Protein 6VHI (pdb70)

B-factor: mean 57.77, std 20.54, range [26.24, 1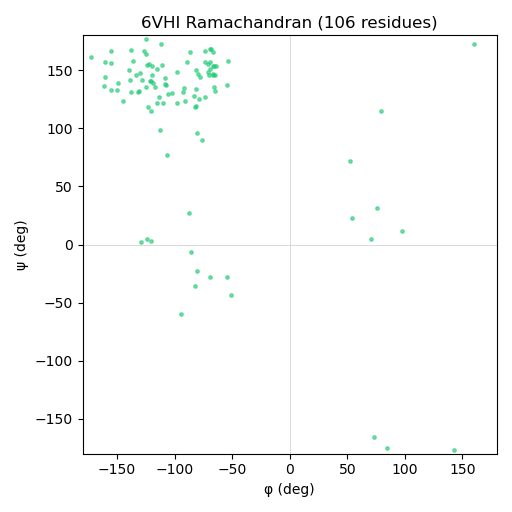51.71]

Sequence (108 aa):
SVPSMSFVEDVTIGEGESIPPDTQFVKTWRIQNSGAEAWPPGVCLKYVGGDQFVNMVMVRSLEPQEIADVSVQMCSPSRAGMYQGQWRMCTATGLYYGDVIWVILSVE

Secondary structure (DSSP, 8-state):
-----EEEEESSS-TT-EE-TT-EEEEEEEEE--SSSPPPTT-EEEEEEE-----EEE---PPTT-EEEEEEEEE--SS-EEEEEEEEEE-TTS-EEEEEEEEEEEE-

Radius of gyration: 14.26 Å; Cα contacts (8 Å, |Δi|>4): 276; chains: 1; bounding box: 44×23×17 Å

Nearest PDB structures (foldseek):
  6vhi-assembly1_A  TM=1.009E+00  e=8.034E-22  Homo sapiens
  7vqo-assembly1_A  TM=9.076E-01  e=1.112E-07  Thermochaetoides thermophila DSM 1495
  7e1y-assembly1_H  TM=6.754E-01  e=3.312E-03  Staphylothermus marinus F1
  4be6-assembly1_A  TM=4.820E-01  e=1.733E-02  Vibrio cholerae MJ-1236
  4d94-assembly1_A  TM=5.694E-01  e=2.781E-01  Anopheles gambiae

CATH classification: 2.60.40.10

GO terms:
  GO:0005634 nucleus (C, IDA)
  GO:0005737 cytoplasm (C, IDA)
  GO:0043392 negative regulation of DNA binding (P, IDA)
  GO:0005737 cytoplasm (C, EXP)
  GO:1900181 negative regulation of protein localization to nucleus (P, IMP)
  GO:0032480 negative regulation of type I interferon production (P, IMP)
  GO:0032720 negative regulation of tumor necrosis factor production (P, IMP)
  GO:0050687 negative regulation of defense response to virus (P, IMP)
  GO:0005515 protein binding (F, IPI)
  GO:0005829 cytosol (C, IDA)
  GO:0016607 nuclear speck (C, IDA)

Structure (mmCIF, N/CA/C/O backbone):
data_6VHI
#
_entry.id   6VHI
#
_cell.length_a   135.931
_cell.length_b   40.977
_cell.length_c   23.291
_cell.angle_alpha   90
_cell.angle_beta   91.43
_cell.angle_gamma   90
#
_symmetry.space_group_name_H-M   'C 1 2 1'
#
loop_
_entity.id
_entity.type
_entity.pdbx_description
1 polymer 'Protein ILRUN'
2 water water
#
loop_
_atom_site.group_PDB
_atom_site.id
_atom_site.type_symbol
_atom_site.label_atom_id
_atom_site.label_alt_id
_atom_site.label_comp_id
_atom_site.label_asym_id
_atom_site.label_entity_id
_atom_site.label_seq_id
_atom_site.pdbx_PDB_ins_code
_atom_site.Cartn_x
_atom_site.Cartn_y
_atom_site.Cartn_z
_atom_site.occupancy
_atom_site.B_iso_or_equiv
_atom_site.auth_seq_id
_atom_site.auth_comp_id
_atom_site.auth_asym_id
_atom_site.auth_atom_id
_atom_site.pdbx_PDB_model_num
ATOM 1 N N . SER A 1 8 ? 45.763 20.13 2.398 1 58.32 71 SER A N 1
ATOM 2 C CA . SER A 1 8 ? 45.266 19.077 1.494 1 58.42 71 SER A CA 1
ATOM 3 C C . SER A 1 8 ? 43.737 18.934 1.61 1 55.98 71 SER A C 1
ATOM 4 O O . SER A 1 8 ? 43.201 18.893 2.71 1 56.2 71 SER A O 1
ATOM 11 N N . VAL A 1 9 ? 43.046 18.833 0.475 1 53.63 72 VAL A N 1
ATOM 12 C CA . VAL A 1 9 ? 41.582 18.819 0.437 1 51.3 72 VAL A CA 1
ATOM 13 C C . VAL A 1 9 ? 40.987 17.447 0.817 1 48.17 72 VAL A C 1
ATOM 14 O O . VAL A 1 9 ? 41.301 16.459 0.166 1 48.54 72 VAL A O 1
ATOM 27 N N . PRO A 1 10 ? 40.083 17.371 1.82 1 45.27 73 PRO A N 1
ATOM 28 C CA . PRO A 1 10 ? 39.504 16.068 2.186 1 42.88 73 PRO A CA 1
ATOM 29 C C . PRO A 1 10 ? 38.481 15.502 1.207 1 40.48 73 PRO A C 1
ATOM 30 O O . PRO A 1 10 ? 37.998 16.204 0.338 1 40.11 73 PRO A O 1
ATOM 41 N N . SER A 1 11 ? 38.157 14.204 1.363 1 39.64 74 SER A N 1
ATOM 42 C CA . SER A 1 11 ? 37.185 13.482 0.542 1 39.6 74 SER A CA 1
ATOM 43 C C . SER A 1 11 ? 36.095 12.844 1.42 1 39.63 74 SER A C 1
ATOM 44 O O . SER A 1 11 ? 36.324 12.574 2.608 1 40.31 74 SER A O 1
ATOM 52 N N . MET A 1 12 ? 34.91 12.619 0.838 1 38.78 75 MET A N 1
ATOM 53 C CA . MET A 1 12 ? 33.787 11.976 1.502 1 38.64 75 MET A CA 1
ATOM 54 C C . MET A 1 12 ? 32.858 11.337 0.464 1 39.29 75 MET A C 1
ATOM 55 O O . MET A 1 12 ? 32.47 11.989 -0.505 1 39.74 75 MET A O 1
ATOM 69 N N . SER A 1 13 ? 32.463 10.092 0.694 1 39.39 76 SER A N 1
ATOM 70 C CA . SER A 1 13 ? 31.519 9.366 -0.163 1 40.24 76 SER A CA 1
ATOM 71 C C . SER A 1 13 ? 30.31 8.949 0.66 1 40.51 76 SER A C 1
ATOM 72 O O . SER A 1 13 ? 30.435 8.485 1.816 1 40.48 76 SER A O 1
ATOM 80 N N . PHE A 1 14 ? 29.15 9.054 0.02 1 39.5 77 PHE A N 1
ATOM 81 C CA . PHE A 1 14 ? 27.889 8.65 0.607 1 38.97 77 PHE A CA 1
ATOM 82 C C . PHE A 1 14 ? 27.818 7.102 0.628 1 38.7 77 PHE A C 1
ATOM 83 O O . PHE A 1 14 ? 28.007 6.471 -0.417 1 37.92 77 PHE A O 1
ATOM 100 N N . VAL A 1 15 ? 27.544 6.499 1.809 1 38.96 78 VAL A N 1
ATOM 101 C CA . VAL A 1 15 ? 27.42 5.049 1.903 1 39.98 78 VAL A CA 1
ATOM 102 C C . VAL A 1 15 ? 25.933 4.692 1.771 1 41.92 78 VAL A C 1
ATOM 103 O O . VAL A 1 15 ? 25.561 3.983 0.831 1 42.08 78 VAL A O 1
ATOM 116 N N . GLU A 1 16 ? 25.067 5.203 2.671 1 43.36 79 GLU A N 1
ATOM 117 C CA . GLU A 1 16 ? 23.641 4.877 2.609 1 45.19 79 GLU A CA 1
ATOM 118 C C . GLU A 1 16 ? 22.802 5.665 3.582 1 47.13 79 GLU A C 1
ATOM 119 O O . GLU A 1 16 ? 23.311 6.228 4.55 1 47.69 79 GLU A O 1
ATOM 131 N N . ASP A 1 17 ? 21.503 5.712 3.319 1 48.16 80 ASP A N 1
ATOM 132 C CA . ASP A 1 17 ? 20.545 6.35 4.202 1 49.67 80 ASP A CA 1
ATOM 133 C C . ASP A 1 17 ? 20.247 5.35 5.282 1 50.86 80 ASP A C 1
ATOM 134 O O . ASP A 1 17 ? 19.803 4.245 4.986 1 51.24 80 ASP A O 1
ATOM 143 N N . VAL A 1 18 ? 20.535 5.698 6.528 1 51.64 81 VAL A N 1
ATOM 144 C CA . VAL A 1 18 ? 20.276 4.807 7.663 1 52.03 81 VAL A CA 1
ATOM 145 C C . VAL A 1 18 ? 18.794 4.929 8.071 1 54.33 81 VAL A C 1
ATOM 146 O O . VAL A 1 18 ? 18.188 3.925 8.395 1 55.31 81 VAL A O 1
ATOM 159 N N . THR A 1 19 ? 18.198 6.116 7.976 1 56.14 82 THR A N 1
ATOM 160 C CA . THR A 1 19 ? 16.765 6.333 8.148 1 59.01 82 THR A CA 1
ATOM 161 C C . THR A 1 19 ? 16.256 7.321 7.067 1 60.73 82 THR A C 1
ATOM 162 O O . THR A 1 19 ? 17.052 7.94 6.337 1 60.46 82 THR A O 1
ATOM 173 N N . ILE A 1 20 ? 14.922 7.415 6.928 1 62.27 83 ILE A N 1
ATOM 174 C CA . ILE A 1 20 ? 14.249 8.269 5.952 1 64.6 83 ILE A CA 1
ATOM 175 C C . ILE A 1 20 ? 14.799 8.029 4.52 1 67.85 83 ILE A C 1
ATOM 176 O O . ILE A 1 20 ? 15.528 8.862 3.969 1 68.1 83 ILE A O 1
ATOM 192 N N . GLY A 1 21 ? 14.459 6.882 3.943 1 70.21 84 GLY A N 1
ATOM 193 C CA . GLY A 1 21 ? 14.893 6.542 2.592 1 73.23 84 GLY A CA 1
ATOM 194 C C . GLY A 1 21 ? 14.25 7.421 1.527 1 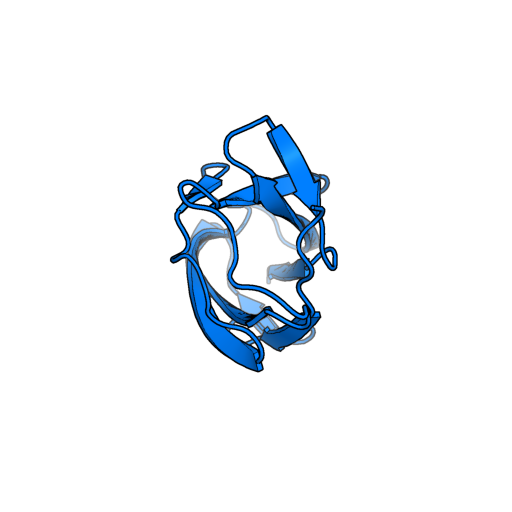76.6 84 GLY A C 1
ATOM 195 O O . GLY A 1 21 ? 13.299 8.159 1.814 1 77.15 84 GLY A O 1
ATOM 199 N N . GLU A 1 22 ? 14.763 7.349 0.268 1 78.35 85 GLU A N 1
ATOM 200 C CA . GLU A 1 22 ? 14.235 8.102 -0.889 1 80.08 85 GLU A CA 1
ATOM 201 C C . GLU A 1 22 ? 12.701 7.879 -0.999 1 81.77 85 GLU A C 1
ATOM 202 O O . GLU A 1 22 ? 11.948 8.854 -1.141 1 82.24 85 GLU A O 1
ATOM 214 N N . GLY A 1 23 ? 12.283 6.609 -0.824 1 82.08 86 GLY A N 1
ATOM 215 C CA . GLY A 1 23 ? 10.884 6.188 -0.814 1 82.88 86 GLY A CA 1
ATOM 216 C C . GLY A 1 23 ? 10.367 5.823 0.573 1 83.47 86 GLY A C 1
ATOM 217 O O . GLY A 1 23 ? 10.239 4.638 0.901 1 83.48 86 GLY A O 1
ATOM 221 N N . GLU A 1 24 ? 10.062 6.856 1.4 1 83.42 87 GLU A N 1
ATOM 222 C CA . GLU A 1 24 ? 9.533 6.701 2.763 1 83.44 87 GLU A CA 1
ATOM 223 C C . GLU A 1 24 ? 8.642 7.921 3.095 1 83.23 87 GLU A C 1
ATOM 224 O O . GLU A 1 24 ? 9.034 9.069 2.832 1 83.45 87 GLU A O 1
ATOM 236 N N . SER A 1 25 ? 7.445 7.67 3.655 1 82.47 88 SER A N 1
ATOM 237 C CA . SER A 1 25 ? 6.481 8.724 3.979 1 82.05 88 SER A CA 1
ATOM 238 C C . SER A 1 25 ? 6.392 9.025 5.488 1 81.03 88 SER A C 1
ATOM 239 O O . SER A 1 25 ? 6.182 8.106 6.278 1 81.31 88 SER A O 1
ATOM 247 N N . ILE A 1 26 ? 6.487 10.323 5.863 1 79.76 89 ILE A N 1
ATOM 248 C CA . ILE A 1 26 ? 6.404 10.817 7.25 1 79.13 89 ILE A CA 1
ATOM 249 C C . ILE A 1 26 ? 5.184 11.767 7.35 1 78.03 89 ILE A C 1
ATOM 250 O O . ILE A 1 26 ? 5.024 12.587 6.446 1 78.09 89 ILE A O 1
ATOM 266 N N . PRO A 1 27 ? 4.343 11.744 8.428 1 76.8 90 PRO A N 1
ATOM 267 C CA . PRO A 1 27 ? 3.203 12.688 8.478 1 76.04 90 PRO A CA 1
ATOM 268 C C . PRO A 1 27 ? 3.6 14.16 8.676 1 75.45 90 PRO A C 1
ATOM 269 O O . PRO A 1 27 ? 4.759 14.441 8.979 1 75.46 90 PRO A O 1
ATOM 280 N N . PRO A 1 28 ? 2.677 15.128 8.491 1 74.89 91 PRO A N 1
ATOM 281 C CA . PRO A 1 28 ? 3.064 16.547 8.641 1 74.57 91 PRO A CA 1
ATOM 282 C C . PRO A 1 28 ? 3.376 16.972 10.066 1 73.69 91 PRO A C 1
ATOM 283 O O . PRO A 1 28 ? 2.81 16.406 10.993 1 73.91 91 PRO A O 1
ATOM 294 N N . ASP A 1 29 ? 4.266 17.978 10.23 1 72.72 92 ASP A N 1
ATOM 295 C CA . ASP A 1 29 ? 4.69 18.529 11.528 1 72.39 92 ASP A CA 1
ATOM 296 C C . ASP A 1 29 ? 5.222 17.481 12.518 1 70.82 92 ASP A C 1
ATOM 297 O O . ASP A 1 29 ? 5.245 17.738 13.719 1 71.7 92 ASP A O 1
ATOM 306 N N . THR A 1 30 ? 5.687 16.332 12.013 1 68.6 93 THR A N 1
ATOM 307 C CA . THR A 1 30 ? 6.196 15.221 12.82 1 66.89 93 THR A CA 1
ATOM 308 C C . THR A 1 30 ? 7.705 15.351 13.023 1 64.44 93 THR A C 1
ATOM 309 O O . THR A 1 30 ? 8.436 15.576 12.056 1 64.91 93 THR A O 1
ATOM 320 N N . GLN A 1 31 ? 8.174 15.141 14.261 1 61.71 94 GLN A N 1
ATOM 321 C CA . GLN A 1 31 ? 9.598 15.182 14.585 1 59.56 94 GLN A CA 1
ATOM 322 C C . GLN A 1 31 ? 10.227 13.871 14.138 1 55.91 94 GLN A C 1
ATOM 323 O O . GLN A 1 31 ? 9.603 12.82 14.24 1 55.71 94 GLN A O 1
ATOM 337 N N . PHE A 1 32 ? 11.464 13.917 13.658 1 53.24 95 PHE A N 1
ATOM 338 C CA . PHE A 1 32 ? 12.157 12.72 13.162 1 50.83 95 PHE A CA 1
ATOM 339 C C . PHE A 1 32 ? 13.665 12.943 13.122 1 48.31 95 PHE A C 1
ATOM 340 O O . PHE A 1 32 ? 14.117 14.076 13.033 1 48.58 95 PHE A O 1
ATOM 357 N N . VAL A 1 33 ? 14.434 11.864 13.153 1 45.69 96 VAL A N 1
ATOM 358 C CA . VAL A 1 33 ? 15.892 11.938 13.076 1 43.51 96 VAL A CA 1
ATOM 359 C C . VAL A 1 33 ? 16.256 11.427 11.709 1 42.3 96 VAL A C 1
ATOM 360 O O . VAL A 1 33 ? 15.702 10.421 11.264 1 41.64 96 VAL A O 1
ATOM 373 N N . LYS A 1 34 ? 17.198 12.11 11.06 1 42.23 97 LYS A N 1
ATOM 374 C CA . LYS A 1 34 ? 17.729 11.772 9.743 1 42.31 97 LYS A CA 1
ATOM 375 C C . LYS A 1 34 ? 19.141 11.306 9.952 1 43.39 97 LYS A C 1
ATOM 376 O O . LYS A 1 34 ? 19.954 12.086 10.447 1 44.13 97 LYS A O 1
ATOM 395 N N . THR A 1 35 ? 19.468 10.087 9.535 1 43.18 98 THR A N 1
ATOM 396 C CA . THR A 1 35 ? 20.806 9.535 9.728 1 42.87 98 THR A CA 1
ATOM 397 C C . THR A 1 35 ? 21.348 9.108 8.394 1 41.51 98 THR A C 1
ATOM 398 O O . THR A 1 35 ? 20.628 8.478 7.619 1 42.27 98 THR A O 1
ATOM 409 N N . TRP A 1 36 ? 22.612 9.442 8.129 1 39.82 99 TRP A N 1
ATOM 410 C CA . TRP A 1 36 ? 23.33 9.038 6.93 1 39.36 99 TRP A CA 1
ATOM 411 C C . TRP A 1 36 ? 24.591 8.268 7.357 1 39 99 TRP A C 1
ATOM 412 O O . TRP A 1 36 ? 25.108 8.461 8.445 1 38.83 99 TRP A O 1
ATOM 433 N N . ARG A 1 37 ? 25.09 7.409 6.486 1 38.79 100 ARG A N 1
ATOM 434 C CA . ARG A 1 37 ? 26.315 6.666 6.723 1 39.19 100 ARG A CA 1
ATOM 435 C C . ARG A 1 37 ? 27.271 7.177 5.655 1 38.7 100 ARG A C 1
ATOM 436 O O . ARG A 1 37 ? 26.917 7.171 4.491 1 39.01 100 ARG A O 1
ATOM 457 N N . ILE A 1 38 ? 28.422 7.724 6.05 1 37.76 101 ILE A N 1
ATOM 458 C CA . ILE A 1 38 ? 29.401 8.333 5.129 1 36.62 101 ILE A CA 1
ATOM 459 C C . ILE A 1 38 ? 30.784 7.737 5.341 1 36.32 101 ILE A C 1
ATOM 460 O O . ILE A 1 38 ? 30.989 7.072 6.356 1 38.23 101 ILE A O 1
ATOM 476 N N . GLN A 1 39 ? 31.738 7.965 4.421 1 34.25 102 GLN A N 1
ATOM 477 C CA . GLN A 1 39 ? 33.105 7.498 4.619 1 33.55 102 GLN A CA 1
ATOM 478 C C . GLN A 1 39 ? 34.166 8.495 4.168 1 33.3 102 GLN A C 1
ATOM 479 O O . GLN A 1 39 ? 33.958 9.255 3.234 1 31.97 102 GLN A O 1
ATOM 493 N N . ASN A 1 40 ? 35.33 8.456 4.841 1 33.63 103 ASN A N 1
ATOM 494 C CA . ASN A 1 40 ? 36.452 9.252 4.438 1 33.85 103 ASN A CA 1
ATOM 495 C C . ASN A 1 40 ? 37.05 8.441 3.3 1 35.2 103 ASN A C 1
ATOM 496 O O . ASN A 1 40 ? 37.801 7.5 3.549 1 34.06 103 ASN A O 1
ATOM 507 N N . SER A 1 41 ? 36.689 8.794 2.057 1 36.1 104 SER A N 1
ATOM 508 C CA . SER A 1 41 ? 37.211 8.124 0.884 1 37.81 104 SER A CA 1
ATOM 509 C C . SER A 1 41 ? 38.546 8.764 0.398 1 39.18 104 SER A C 1
ATOM 510 O O . SER A 1 41 ? 38.85 8.707 -0.785 1 38.47 104 SER A O 1
ATOM 518 N N . GLY A 1 42 ? 39.307 9.37 1.313 1 40.53 105 GLY A N 1
ATOM 519 C CA . GLY A 1 42 ? 40.565 10.049 1.016 1 41.56 105 GLY A CA 1
ATOM 520 C C . GLY A 1 42 ? 41.767 9.327 1.59 1 42.7 105 GLY A C 1
ATOM 521 O O . GLY A 1 42 ? 41.636 8.349 2.334 1 43.37 105 GLY A O 1
ATOM 525 N N . ALA A 1 43 ? 42.951 9.807 1.231 1 42.86 106 ALA A N 1
ATOM 526 C CA . ALA A 1 43 ? 44.225 9.18 1.593 1 43.37 106 ALA A CA 1
ATOM 527 C C . ALA A 1 43 ? 44.711 9.505 3.027 1 42.89 106 ALA A C 1
ATOM 528 O O . ALA A 1 43 ? 45.504 8.74 3.598 1 43.11 106 ALA A O 1
ATOM 535 N N . GLU A 1 44 ? 44.235 10.625 3.588 1 41.78 107 GLU A N 1
ATOM 536 C CA . GLU A 1 44 ? 44.622 11.097 4.916 1 41.82 107 GLU A CA 1
ATOM 537 C C . GLU A 1 44 ? 43.388 11.311 5.803 1 41.07 107 GLU A C 1
ATOM 538 O O . GLU A 1 44 ? 42.245 11.389 5.322 1 40.75 107 GLU A O 1
ATOM 550 N N . ALA A 1 45 ? 43.623 11.416 7.116 1 40.2 108 ALA A N 1
ATOM 551 C CA . ALA A 1 45 ? 42.546 11.671 8.064 1 39.4 108 ALA A CA 1
ATOM 552 C C . ALA A 1 45 ? 41.93 13.041 7.788 1 39 108 ALA A C 1
ATOM 553 O O . ALA A 1 45 ? 42.599 13.939 7.242 1 39.35 108 ALA A O 1
ATOM 560 N N . TRP A 1 46 ? 40.65 13.208 8.156 1 37.66 109 TRP A N 1
ATOM 561 C CA . TRP A 1 46 ? 39.997 14.495 8.002 1 36.75 109 TRP A CA 1
ATOM 562 C C . TRP A 1 46 ? 40.635 15.444 9.043 1 38.84 109 TRP A C 1
ATOM 563 O O . TRP A 1 46 ? 41.121 14.998 10.101 1 39.75 109 TRP A O 1
ATOM 584 N N . PRO A 1 47 ? 40.772 16.727 8.696 1 38.53 110 PRO A N 1
ATOM 585 C CA . PRO A 1 47 ? 41.354 17.66 9.668 1 38.14 110 PRO A CA 1
ATOM 586 C C . PRO A 1 47 ? 40.416 17.836 10.872 1 38.04 110 PRO A C 1
ATOM 587 O O . PRO A 1 47 ? 39.244 17.421 10.825 1 37.23 110 PRO A O 1
ATOM 598 N N . PRO A 1 48 ? 40.903 18.423 11.989 1 38.27 111 PRO A N 1
ATOM 599 C CA . PRO A 1 48 ? 39.995 18.668 13.126 1 38.33 111 PRO A CA 1
ATOM 600 C C . PRO A 1 48 ? 39.002 19.79 12.804 1 38.29 111 PRO A C 1
ATOM 601 O O . PRO A 1 48 ? 39.261 20.646 11.944 1 38.39 111 PRO A O 1
ATOM 612 N N . GLY A 1 49 ? 37.869 19.77 13.482 1 37.79 112 GLY A N 1
ATOM 613 C CA . GLY A 1 49 ? 36.863 20.801 13.306 1 38.12 112 GLY A CA 1
ATOM 614 C C . GLY A 1 49 ? 36.03 20.71 12.036 1 38.04 112 GLY A C 1
ATOM 615 O O . GLY A 1 49 ? 35.569 21.745 11.545 1 38.55 112 GLY A O 1
ATOM 619 N N . VAL A 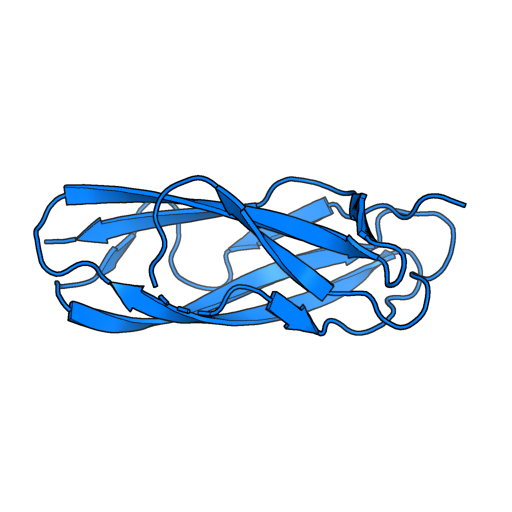1 50 ? 35.78 19.485 11.522 1 36.93 113 VAL A N 1
ATOM 620 C CA . VAL A 1 50 ? 34.921 19.288 10.338 1 36.43 113 VAL A CA 1
ATOM 621 C C . VAL A 1 50 ? 33.454 19.111 10.797 1 37.16 113 VAL A C 1
ATOM 622 O O . VAL A 1 50 ? 33.18 18.719 11.943 1 37.56 113 VAL A O 1
ATOM 635 N N . CYS A 1 51 ? 32.515 19.399 9.897 1 37.15 114 CYS A N 1
ATOM 636 C CA . CYS A 1 51 ? 3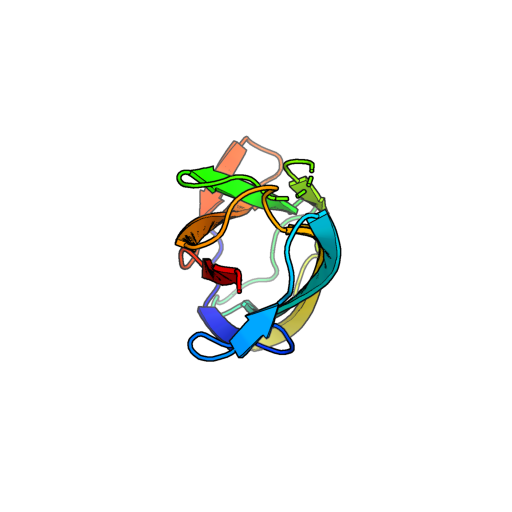1.092 19.302 10.214 1 37.8 114 CYS A CA 1
ATOM 637 C C . CYS A 1 51 ? 30.231 19.089 8.968 1 38.25 114 CYS A C 1
ATOM 638 O O . CYS A 1 51 ? 30.616 19.492 7.878 1 38.95 114 CYS A O 1
ATOM 646 N N . LEU A 1 52 ? 29.042 18.525 9.134 1 38.4 115 LEU A N 1
ATOM 647 C CA . LEU A 1 52 ? 28.097 18.381 8.031 1 39.54 115 LEU A CA 1
ATOM 648 C C . LEU A 1 52 ? 27.203 19.634 8.086 1 41.06 115 LEU A C 1
ATOM 649 O O . LEU A 1 52 ? 26.737 20.013 9.156 1 41.41 115 LEU A O 1
ATOM 665 N N . LYS A 1 53 ? 27.017 20.312 6.952 1 41.94 116 LYS A N 1
ATOM 666 C CA . LYS A 1 53 ? 26.269 21.573 6.884 1 42.51 116 LYS A CA 1
ATOM 667 C C . LYS A 1 53 ? 25.194 21.561 5.836 1 43.3 116 LYS A C 1
ATOM 668 O O . LYS A 1 53 ? 25.41 21.097 4.703 1 43.35 116 LYS A O 1
ATOM 687 N N . TYR A 1 54 ? 24.078 22.187 6.186 1 43.71 117 TYR A N 1
ATOM 688 C CA . TYR A 1 54 ? 22.944 22.39 5.293 1 45.14 117 TYR A CA 1
ATOM 689 C C . TYR A 1 54 ? 23.407 23.327 4.125 1 45.98 117 TYR A C 1
ATOM 690 O O . TYR A 1 54 ? 24 24.377 4.419 1 45.82 117 TYR A O 1
ATOM 708 N N . VAL A 1 55 ? 23.121 22.992 2.84 1 46.8 118 VAL A N 1
ATOM 709 C CA . VAL A 1 55 ? 23.59 23.856 1.73 1 48.95 118 VAL A CA 1
ATOM 710 C C . VAL A 1 55 ? 22.517 24.273 0.684 1 51.49 118 VAL A C 1
ATOM 711 O O . VAL A 1 55 ? 22.865 25.02 -0.244 1 52.54 118 VAL A O 1
ATOM 724 N N . GLY A 1 56 ? 21.254 23.878 0.848 1 51.96 119 GLY A N 1
ATOM 725 C CA . GLY A 1 56 ? 20.228 24.249 -0.121 1 53.09 119 GLY A CA 1
ATOM 726 C C . GLY A 1 56 ? 18.996 23.383 -0.077 1 54.63 119 GLY A C 1
ATOM 727 O O . GLY A 1 56 ? 18.964 22.357 0.612 1 55.46 119 GLY A O 1
ATOM 731 N N . GLY A 1 57 ? 17.989 23.788 -0.829 1 54.82 120 GLY A N 1
ATOM 732 C CA . GLY A 1 57 ? 16.708 23.101 -0.828 1 56.28 120 GLY A CA 1
ATOM 733 C C . GLY A 1 57 ? 15.929 23.364 0.454 1 57.95 120 GLY A C 1
ATOM 734 O O . GLY A 1 57 ? 16.27 24.264 1.224 1 58.57 120 GLY A O 1
ATOM 738 N N . ASP A 1 58 ? 14.879 22.567 0.701 1 58.67 121 ASP A N 1
ATOM 739 C CA . ASP A 1 58 ? 14.008 22.688 1.867 1 59.74 121 ASP A CA 1
ATOM 740 C C . ASP 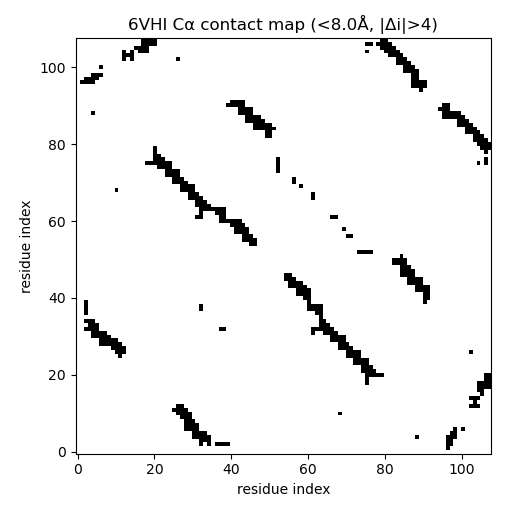A 1 58 ? 14.734 22.404 3.189 1 60.69 121 ASP A C 1
ATOM 741 O O . ASP A 1 58 ? 15.645 21.579 3.245 1 60.46 121 ASP A O 1
ATOM 750 N N . GLN A 1 59 ? 14.323 23.116 4.246 1 61.55 122 GLN A N 1
ATOM 751 C CA . GLN A 1 59 ? 14.868 22.976 5.592 1 63 122 GLN A CA 1
ATOM 752 C C . GLN A 1 59 ? 13.809 22.302 6.446 1 64.16 122 GLN A C 1
ATOM 753 O O . GLN A 1 59 ? 12.63 22.673 6.376 1 64.8 122 GLN A O 1
ATOM 767 N N . PHE A 1 60 ? 14.223 21.352 7.291 1 63.94 123 PHE A N 1
ATOM 768 C CA . PHE A 1 60 ? 13.297 20.616 8.142 1 63.88 123 PHE A CA 1
ATOM 769 C C . PHE A 1 60 ? 13.666 20.824 9.603 1 64.95 123 PHE A C 1
ATOM 770 O O . PHE A 1 60 ? 13.194 21.777 10.233 1 65.66 123 PHE A O 1
ATOM 787 N N . VAL A 1 63 ? 18.262 24.51 12.151 1 53.95 126 VAL A N 1
ATOM 788 C CA . VAL A 1 63 ? 19.454 23.705 12.459 1 54.43 126 VAL A CA 1
ATOM 789 C C . VAL A 1 63 ? 20.249 23.468 11.149 1 53.88 126 VAL A C 1
ATOM 790 O O . VAL A 1 63 ? 19.712 22.894 10.175 1 54.51 126 VAL A O 1
ATOM 802 N N . ASN A 1 64 ? 21.478 24.027 11.072 1 52.01 127 ASN A N 1
ATOM 803 C CA . ASN A 1 64 ? 22.223 24.011 9.815 1 50.75 127 ASN A CA 1
ATOM 804 C C . ASN A 1 64 ? 23.605 23.383 9.861 1 49.26 127 ASN A C 1
ATOM 805 O O . ASN A 1 64 ? 24.274 23.382 8.83 1 48.89 127 ASN A O 1
ATOM 816 N N . MET A 1 65 ? 24.019 22.794 10.997 1 48.04 128 MET A N 1
ATOM 817 C CA . MET A 1 65 ? 25.363 22.233 11.101 1 46.98 128 MET A CA 1
ATOM 818 C C . MET A 1 65 ? 25.468 21.227 12.258 1 45.77 128 MET A C 1
ATOM 819 O O . MET A 1 65 ? 25.009 21.523 13.36 1 46.72 128 MET A O 1
ATOM 833 N N . VAL A 1 66 ? 26.126 20.088 12.033 1 43.96 129 VAL A N 1
ATOM 834 C CA . VAL A 1 66 ? 26.396 19.099 13.072 1 43.27 129 VAL A CA 1
ATOM 835 C C . VAL A 1 66 ? 27.862 18.741 12.982 1 41.82 129 VAL A C 1
ATOM 836 O O . VAL A 1 66 ? 28.323 18.424 11.898 1 41.48 129 VAL A O 1
ATOM 849 N N . MET A 1 67 ? 28.586 18.735 14.096 1 41.45 130 MET A N 1
ATOM 850 C CA . MET A 1 67 ? 29.987 18.308 14.112 1 42.02 130 MET A CA 1
ATOM 851 C C . MET A 1 67 ? 30.069 16.809 13.805 1 41.23 130 MET A C 1
ATOM 852 O O . MET A 1 67 ? 29.17 16.037 14.147 1 41.04 130 MET A O 1
ATOM 866 N N . VAL A 1 68 ? 31.142 16.415 13.123 1 40.3 131 VAL A N 1
ATOM 867 C CA . VAL A 1 68 ? 31.443 15.043 12.743 1 39.48 131 VAL A CA 1
ATOM 868 C C . VAL A 1 68 ? 32.889 14.784 13.181 1 39.62 131 VAL A C 1
ATOM 869 O O . VAL A 1 68 ? 33.697 15.721 13.206 1 40.13 131 VAL A O 1
ATOM 882 N N . ARG A 1 69 ? 33.225 13.538 13.565 1 39.59 132 ARG A N 1
ATOM 883 C CA . ARG A 1 69 ? 34.596 13.264 14.028 1 39.91 132 ARG A CA 1
ATOM 884 C C . ARG A 1 69 ? 35.607 13.242 12.872 1 40.4 132 ARG A C 1
ATOM 885 O O . ARG A 1 69 ? 35.228 13.018 11.723 1 40.43 132 ARG A O 1
ATOM 906 N N . SER A 1 70 ? 36.889 13.473 13.186 1 40.17 133 SER A N 1
ATOM 907 C CA . SER A 1 70 ? 37.927 13.467 12.161 1 40.4 133 SER A CA 1
ATOM 908 C C . SER A 1 70 ? 38.285 12.01 11.75 1 39.87 133 SER A C 1
ATOM 909 O O . SER A 1 70 ? 39.155 11.334 12.343 1 39.88 133 SER A O 1
ATOM 917 N N . LEU A 1 71 ? 37.554 11.544 10.733 1 38.15 134 LEU A N 1
ATOM 918 C CA . LEU A 1 71 ? 37.672 10.19 10.26 1 37.33 134 LEU A CA 1
ATOM 919 C C . LEU A 1 71 ? 39.018 9.857 9.645 1 38.53 134 LEU A C 1
ATOM 920 O O . LEU A 1 71 ? 39.537 10.624 8.835 1 37.68 134 LEU A O 1
ATOM 936 N N . GLU A 1 72 ? 39.564 8.669 10.026 1 39.54 135 GLU A N 1
ATOM 937 C CA . GLU A 1 72 ? 40.768 8.08 9.438 1 40.31 135 GLU A CA 1
ATOM 938 C C . GLU A 1 72 ? 40.421 7.639 8.012 1 40.47 135 GLU A C 1
ATOM 939 O O . GLU A 1 72 ? 39.245 7.388 7.715 1 41 135 GLU A O 1
ATOM 951 N N . PRO A 1 73 ? 41.41 7.496 7.107 1 39.5 136 PRO A N 1
ATOM 952 C CA . PRO A 1 73 ? 41.089 7.031 5.755 1 39.04 136 PRO A CA 1
ATOM 953 C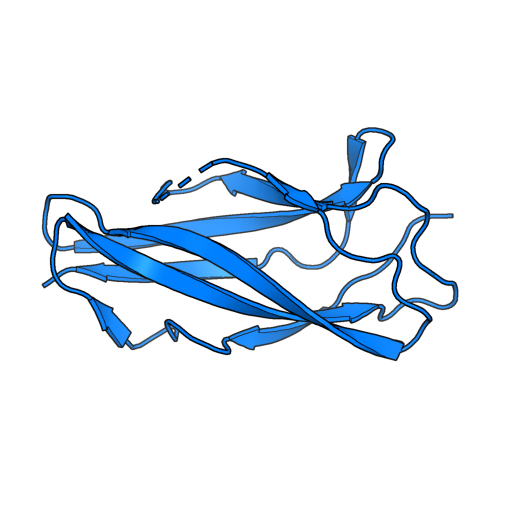 C . PRO A 1 73 ? 40.312 5.715 5.758 1 38.44 136 PRO A C 1
ATOM 954 O O . PRO A 1 73 ? 40.618 4.827 6.54 1 39.3 136 PRO A O 1
ATOM 965 N N . GLN A 1 74 ? 39.291 5.619 4.907 1 37.32 137 GLN A N 1
ATOM 966 C CA . GLN A 1 74 ? 38.428 4.475 4.75 1 36.7 137 GLN A CA 1
ATOM 967 C C . GLN A 1 74 ? 37.466 4.247 5.945 1 37.07 137 GLN A C 1
ATOM 968 O O . GLN A 1 74 ? 36.76 3.231 5.946 1 38.84 137 GLN A O 1
ATOM 982 N N . GLU A 1 75 ? 37.432 5.136 6.947 1 35.55 138 GLU A N 1
ATOM 983 C CA . GLU A 1 75 ? 36.555 4.941 8.091 1 36.26 138 GLU A CA 1
ATOM 984 C C . GLU A 1 75 ? 35.133 5.355 7.752 1 37.24 138 GLU A C 1
ATOM 985 O O . GLU A 1 75 ? 34.929 6.34 7.016 1 37.45 138 GLU A O 1
ATOM 997 N N . ILE A 1 76 ? 34.144 4.641 8.351 1 37.13 139 ILE A N 1
ATOM 998 C CA . ILE A 1 76 ? 32.708 4.947 8.201 1 37.96 139 ILE A CA 1
ATOM 999 C C . ILE A 1 76 ? 32.241 5.753 9.414 1 38.62 139 ILE A C 1
ATOM 1000 O O . ILE A 1 76 ? 32.714 5.465 10.528 1 39.54 139 ILE A O 1
ATOM 1016 N N . ALA A 1 77 ? 31.247 6.671 9.237 1 38 140 ALA A N 1
ATOM 1017 C CA . ALA A 1 77 ? 30.594 7.382 10.364 1 38.5 140 ALA A CA 1
ATOM 1018 C C . ALA A 1 77 ? 29.083 7.497 10.166 1 39.15 140 ALA A C 1
ATOM 1019 O O . ALA A 1 77 ? 28.643 7.757 9.053 1 40.27 140 ALA A O 1
ATOM 1026 N N . ASP A 1 78 ? 28.297 7.361 11.237 1 39.07 141 ASP A N 1
ATOM 1027 C CA . ASP A 1 78 ? 26.846 7.572 11.195 1 40.48 141 ASP A CA 1
ATOM 1028 C C . ASP A 1 78 ? 26.653 9.004 11.705 1 40.77 141 ASP A C 1
ATOM 1029 O O . ASP A 1 78 ? 27.108 9.332 12.811 1 41.11 141 ASP A O 1
ATOM 1038 N N . VAL A 1 79 ? 26.038 9.864 10.878 1 40.4 142 VAL A N 1
ATOM 1039 C CA . VAL A 1 79 ? 25.794 11.264 11.172 1 40.77 142 VAL A CA 1
ATOM 1040 C C . VAL A 1 79 ? 24.323 11.449 11.286 1 41.51 142 VAL A C 1
ATOM 1041 O O . VAL A 1 79 ? 23.616 11.123 10.352 1 41.68 142 VAL A O 1
ATOM 1054 N N . SER A 1 80 ? 23.858 12.027 12.382 1 41.93 143 SER A N 1
ATOM 1055 C CA . SER A 1 80 ? 22.439 12.206 12.642 1 42.52 143 SER A CA 1
ATOM 1056 C C . SER A 1 80 ? 22.093 13.662 12.808 1 43.05 143 SER A C 1
ATOM 1057 O O . SER A 1 80 ? 22.817 14.382 13.498 1 43.4 143 SER A O 1
ATOM 1065 N N . VAL A 1 81 ? 20.939 14.066 12.276 1 42.87 144 VAL A N 1
ATOM 1066 C CA . VAL A 1 81 ? 20.442 15.416 12.401 1 43.65 144 VAL A CA 1
ATOM 1067 C C . VAL A 1 81 ? 18.973 15.37 12.848 1 45 144 VAL A C 1
ATOM 1068 O O . VAL A 1 81 ? 18.167 14.68 12.234 1 45.11 144 VAL A O 1
ATOM 1081 N N . GLN A 1 82 ? 18.612 16.143 13.87 1 46.15 145 GLN A N 1
ATOM 1082 C CA . GLN A 1 82 ? 17.23 16.194 14.377 1 48 145 GLN A CA 1
ATOM 1083 C C . GLN A 1 82 ? 16.375 17.15 13.507 1 48.92 145 GLN A C 1
ATOM 1084 O O . GLN A 1 82 ? 16.686 18.341 13.43 1 49.69 145 GLN A O 1
ATOM 1098 N N . MET A 1 83 ? 15.317 16.639 12.85 1 48.6 146 MET A N 1
ATOM 1099 C CA . MET A 1 83 ? 14.483 17.427 11.939 1 49.26 146 MET A CA 1
ATOM 1100 C C . MET A 1 83 ? 12.982 17.401 12.284 1 51.64 146 MET A C 1
ATOM 1101 O O . MET A 1 83 ? 12.578 16.77 13.262 1 52.22 146 MET A O 1
ATOM 1115 N N . CYS A 1 84 ? 12.166 18.162 11.534 1 53.1 147 CYS A N 1
ATOM 1116 C CA . CYS A 1 84 ? 10.713 18.216 11.714 1 55.05 147 CYS A CA 1
ATOM 1117 C C . CYS A 1 84 ? 10.099 18.37 10.34 1 56.22 147 CYS A C 1
ATOM 1118 O O . CYS A 1 84 ? 10.453 19.312 9.642 1 56.62 147 CYS A O 1
ATOM 1126 N N . SER A 1 85 ? 9.197 17.465 9.944 1 56.98 148 SER A N 1
ATOM 1127 C CA . SER A 1 85 ? 8.604 17.49 8.614 1 58.8 148 SER A CA 1
ATOM 1128 C C . SER A 1 85 ? 7.699 18.711 8.371 1 60.59 148 SER A C 1
ATOM 1129 O O . SER A 1 85 ? 6.984 19.122 9.287 1 61 148 SER A O 1
ATOM 1137 N N . PRO A 1 86 ? 7.651 19.265 7.134 1 61.57 149 PRO A N 1
ATOM 1138 C CA . PRO A 1 86 ? 6.791 20.439 6.878 1 62.28 149 PRO A CA 1
ATOM 1139 C C . PRO A 1 86 ? 5.318 20.314 7.265 1 63.79 149 PRO A C 1
ATOM 1140 O O . PRO A 1 86 ? 4.765 19.215 7.345 1 63.92 149 PRO A O 1
ATOM 1151 N N . SER A 1 87 ? 4.671 21.464 7.468 1 64.78 150 SER A N 1
ATOM 1152 C CA . SER A 1 87 ? 3.263 21.522 7.861 1 66.39 150 SER A CA 1
ATOM 1153 C C . SER A 1 87 ? 2.257 21.079 6.764 1 66.96 150 SER A C 1
ATOM 1154 O O . SER A 1 87 ? 1.177 20.59 7.114 1 67.48 150 SER A O 1
ATOM 1162 N N . ARG A 1 88 ? 2.594 21.237 5.469 1 66.56 151 ARG A N 1
ATOM 1163 C CA . ARG A 1 88 ? 1.682 20.831 4.397 1 66.98 151 ARG A CA 1
ATOM 1164 C C . ARG A 1 88 ? 2.215 19.621 3.622 1 66.09 151 ARG A C 1
ATOM 1165 O O . ARG A 1 88 ? 3.427 19.364 3.611 1 66.16 151 ARG A O 1
ATOM 1186 N N . ALA A 1 89 ? 1.284 18.85 3.014 1 64.75 152 ALA A N 1
ATOM 1187 C CA . ALA A 1 89 ? 1.605 17.637 2.253 1 63.96 152 ALA A CA 1
ATOM 1188 C C . ALA A 1 89 ? 2.422 17.951 0.992 1 62.81 152 ALA A C 1
ATOM 1189 O O . ALA A 1 89 ? 2.329 19.058 0.468 1 63.39 152 ALA A O 1
ATOM 1196 N N . GLY A 1 90 ? 3.218 16.99 0.527 1 61.15 153 GLY A N 1
ATOM 1197 C CA . GLY A 1 90 ? 4.023 17.177 -0.671 1 60.3 153 GLY A CA 1
ATOM 1198 C C . GLY A 1 90 ? 5.386 16.536 -0.612 1 59.59 153 GLY A C 1
ATOM 1199 O O . GLY A 1 90 ? 5.73 15.889 0.374 1 59.59 153 GLY A O 1
ATOM 1203 N N . MET A 1 91 ? 6.175 16.747 -1.677 1 59.01 154 MET A N 1
ATOM 1204 C CA . MET A 1 91 ? 7.531 16.225 -1.838 1 58.93 154 MET A CA 1
ATOM 1205 C C . MET A 1 91 ? 8.5 17.374 -1.533 1 57.54 154 MET A C 1
ATOM 1206 O O . MET A 1 91 ? 8.312 18.475 -2.044 1 57.64 154 MET A O 1
ATOM 1220 N N . TYR A 1 92 ? 9.504 17.134 -0.676 1 56.4 155 TYR A N 1
ATOM 1221 C CA . TYR A 1 92 ? 10.476 18.152 -0.254 1 55.84 155 TYR A CA 1
ATOM 1222 C C . TYR A 1 92 ? 11.903 17.596 -0.328 1 54.9 155 TYR A C 1
ATOM 1223 O O . TYR A 1 92 ? 12.081 16.397 -0.101 1 55.62 155 TYR A O 1
ATOM 1241 N N . GLN A 1 93 ? 12.917 18.435 -0.669 1 53.04 156 GLN A N 1
ATOM 1242 C CA . GLN A 1 93 ? 14.304 17.951 -0.772 1 52.17 156 GLN A CA 1
ATOM 1243 C C . GLN A 1 93 ? 15.288 18.918 -0.179 1 50.79 156 GLN A C 1
ATOM 1244 O O . GLN A 1 93 ? 15.283 20.069 -0.561 1 50.5 156 GLN A O 1
ATOM 1258 N N . GLY A 1 94 ? 16.186 18.432 0.672 1 49.63 157 GLY A N 1
ATOM 1259 C CA . GLY A 1 94 ? 17.241 19.249 1.244 1 48.68 157 GLY A CA 1
ATOM 1260 C C . GLY A 1 94 ? 18.603 18.711 0.869 1 47.66 157 GLY A C 1
ATOM 1261 O O . GLY A 1 94 ? 18.766 17.505 0.751 1 47.63 157 GLY A O 1
ATOM 1265 N N . GLN A 1 95 ? 19.588 19.6 0.676 1 47.06 158 GLN A N 1
ATOM 1266 C CA . GLN A 1 95 ? 20.981 19.252 0.37 1 46.11 158 GLN A CA 1
ATOM 1267 C C . GLN A 1 95 ? 21.859 19.541 1.601 1 44.61 158 GLN A C 1
ATOM 1268 O O . GLN A 1 95 ? 21.657 20.553 2.291 1 45.57 158 GLN A O 1
ATOM 1282 N N . TRP A 1 96 ? 22.855 18.679 1.83 1 42.04 159 TRP A N 1
ATOM 1283 C CA . TRP A 1 96 ? 23.861 18.805 2.883 1 39.99 159 TRP A CA 1
ATOM 1284 C C . TRP A 1 96 ? 25.229 18.466 2.267 1 38.24 159 TRP A C 1
ATOM 1285 O O . TRP A 1 96 ? 25.316 17.867 1.188 1 38.15 159 TRP A O 1
ATOM 1306 N N . ARG A 1 97 ? 26.288 18.948 2.894 1 36.87 160 ARG A N 1
ATOM 1307 C CA . ARG A 1 97 ? 27.636 18.723 2.387 1 35.7 160 ARG A CA 1
ATOM 1308 C C . ARG A 1 97 ? 28.657 18.952 3.525 1 36.03 160 ARG A C 1
ATOM 1309 O O . ARG A 1 97 ? 28.42 19.799 4.39 1 36.12 160 ARG A O 1
ATOM 1330 N N . MET A 1 98 ? 29.744 18.161 3.552 1 36.03 161 MET A N 1
ATOM 1331 C CA . MET A 1 98 ? 30.78 18.307 4.572 1 37.41 161 MET A CA 1
ATOM 1332 C C . MET A 1 98 ? 31.5 19.65 4.402 1 38.73 161 MET A C 1
ATOM 1333 O O . MET A 1 98 ? 31.543 20.191 3.283 1 39.44 161 MET A O 1
ATOM 1347 N N . CYS A 1 99 ? 32.069 20.183 5.519 1 38.25 162 CYS A N 1
ATOM 1348 C CA . CYS A 1 99 ? 32.732 21.486 5.536 1 38.73 162 CYS A CA 1
ATOM 1349 C C . CYS A 1 99 ? 33.874 21.506 6.568 1 38.08 162 CYS A C 1
ATOM 1350 O O . CYS A 1 99 ? 33.76 20.942 7.669 1 38.05 162 CYS A O 1
ATOM 1358 N N . THR A 1 100 ? 34.995 22.124 6.19 1 36.83 163 THR A N 1
ATOM 1359 C CA . THR A 1 100 ? 36.168 22.189 7.058 1 36.01 163 THR A CA 1
ATOM 1360 C C . THR A 1 100 ? 36.06 23.392 7.999 1 37.45 163 THR A C 1
ATOM 1361 O O . THR A 1 100 ? 35.26 24.308 7.754 1 37.77 163 THR A O 1
ATOM 1372 N N . ALA A 1 101 ? 36.923 23.405 9.053 1 37.54 164 ALA A N 1
ATOM 1373 C CA . ALA A 1 101 ? 37.073 24.504 10.004 1 37.35 164 ALA A CA 1
ATOM 1374 C C . ALA A 1 101 ? 37.359 25.834 9.298 1 38.55 164 ALA A C 1
ATOM 1375 O O . ALA A 1 101 ? 37.048 26.879 9.863 1 37.88 164 ALA A O 1
ATOM 1382 N N . THR A 1 102 ? 37.983 25.811 8.101 1 39.62 165 THR A 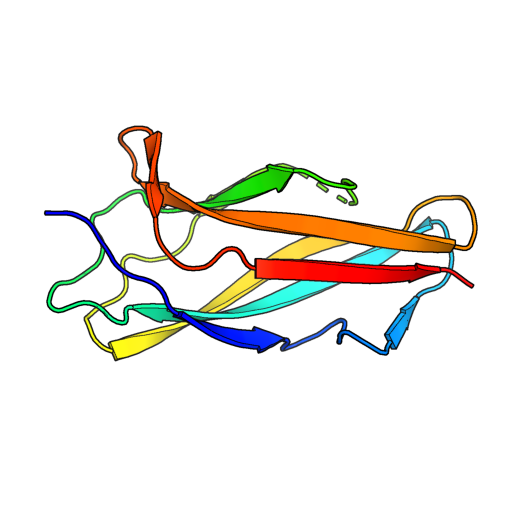N 1
ATOM 1383 C CA . THR A 1 102 ? 38.27 27.037 7.347 1 40.86 165 THR A CA 1
ATOM 1384 C C . THR A 1 102 ? 37.087 27.489 6.453 1 40.62 165 THR A C 1
ATOM 1385 O O . THR A 1 102 ? 37.181 28.535 5.859 1 41.65 165 THR A O 1
ATOM 1396 N N . GLY A 1 103 ? 36.02 26.706 6.335 1 40.15 166 GLY A N 1
ATOM 1397 C CA . GLY A 1 103 ? 34.835 27.065 5.556 1 39.87 166 GLY A CA 1
ATOM 1398 C C . GLY A 1 103 ? 34.762 26.497 4.152 1 39.26 166 GLY A C 1
ATOM 1399 O O . GLY A 1 103 ? 33.925 26.924 3.338 1 38.98 166 GLY A O 1
ATOM 1403 N N . LEU A 1 104 ? 35.647 25.546 3.861 1 38.28 167 LEU A N 1
ATOM 1404 C CA . LEU A 1 104 ? 35.746 24.926 2.573 1 37.89 167 LEU A CA 1
ATOM 1405 C C . LEU A 1 104 ? 34.856 23.692 2.557 1 37.04 167 LEU A C 1
ATOM 1406 O O . LEU A 1 104 ? 35.056 22.796 3.386 1 35.58 167 LEU A O 1
ATOM 1422 N N . TYR A 1 105 ? 33.896 23.625 1.598 1 37.32 168 TYR A N 1
ATOM 1423 C CA . TYR A 1 105 ? 33.047 22.431 1.442 1 38.22 168 TYR A CA 1
ATOM 1424 C C . TYR A 1 105 ? 33.756 21.374 0.657 1 39.24 168 TYR A C 1
ATOM 1425 O O . TYR A 1 105 ? 34.541 21.689 -0.241 1 40.64 168 TYR A O 1
ATOM 1443 N N . TYR A 1 106 ? 33.442 20.128 0.925 1 39.08 169 TYR A N 1
ATOM 1444 C CA . TYR A 1 106 ? 34.05 19.018 0.207 1 39.24 169 TYR A CA 1
ATOM 1445 C C . TYR A 1 106 ? 33.141 17.796 0.249 1 38.69 169 TYR A C 1
ATOM 1446 O O . TYR A 1 106 ? 32.172 17.769 1.005 1 38.66 169 TYR A O 1
ATOM 1464 N N . GLY A 1 107 ? 33.445 16.816 -0.586 1 38.34 170 GLY A N 1
ATOM 1465 C CA . GLY A 1 107 ? 32.71 15.566 -0.612 1 38.24 170 GLY A CA 1
ATOM 1466 C C . GLY A 1 107 ? 31.454 15.562 -1.435 1 38.64 170 GLY A C 1
ATOM 1467 O O . GLY A 1 107 ? 31.128 16.55 -2.081 1 39.76 170 GLY A O 1
ATOM 1471 N N . ASP A 1 108 ? 30.725 14.467 -1.377 1 38.53 171 ASP A N 1
ATOM 1472 C CA . ASP A 1 108 ? 29.452 14.327 -2.059 1 39.24 171 ASP A CA 1
ATOM 1473 C C . ASP A 1 108 ? 28.378 15.186 -1.392 1 39.41 171 ASP A C 1
ATOM 1474 O O . ASP A 1 108 ? 28.387 15.348 -0.155 1 39.38 171 ASP A O 1
ATOM 1483 N N . VAL A 1 109 ? 27.417 15.671 -2.195 1 39.05 172 VAL A N 1
ATOM 1484 C CA . VAL A 1 109 ? 26.248 16.345 -1.661 1 40.32 172 VAL A CA 1
ATOM 1485 C C . VAL A 1 109 ? 25.324 15.176 -1.256 1 42.32 172 VAL A C 1
ATOM 1486 O O . VAL A 1 109 ? 25.136 14.252 -2.04 1 43.28 172 VAL A O 1
ATOM 1499 N N . ILE A 1 110 ? 24.742 15.218 -0.066 1 42.81 173 ILE A N 1
ATOM 1500 C CA . ILE A 1 110 ? 23.81 14.19 0.393 1 43.95 173 ILE A CA 1
ATOM 1501 C C . ILE A 1 110 ? 22.427 14.805 0.577 1 45.12 173 ILE A C 1
ATOM 1502 O O . ILE A 1 110 ? 22.308 16.003 0.834 1 45.28 173 ILE A O 1
ATOM 1518 N N . TRP A 1 111 ? 21.381 13.988 0.406 1 45.73 174 TRP A N 1
ATOM 1519 C CA . TRP A 1 111 ? 20.015 14.478 0.412 1 47.11 174 TRP A CA 1
ATOM 1520 C C . TRP A 1 111 ? 19.086 13.914 1.466 1 47.82 174 TRP A C 1
ATOM 1521 O O . TRP A 1 111 ? 19.237 12.768 1.898 1 48.25 174 TRP A O 1
ATOM 1542 N N . VAL A 1 112 ? 18.069 14.729 1.812 1 47.78 175 VAL A N 1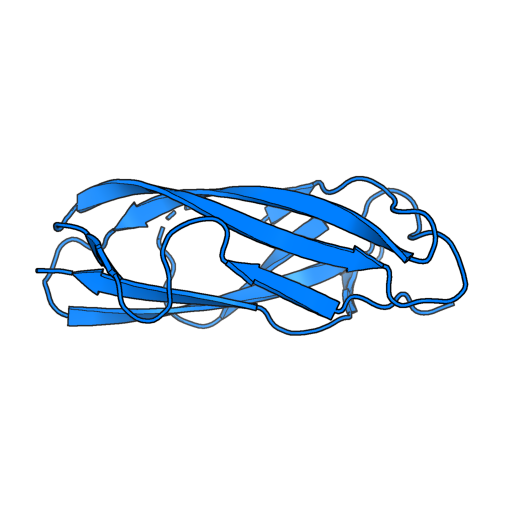
ATOM 1543 C CA . VAL A 1 112 ? 16.946 14.384 2.673 1 48.48 175 VAL A CA 1
ATOM 1544 C C . VAL A 1 112 ? 15.749 14.605 1.75 1 50 175 VAL A C 1
ATOM 1545 O O . VAL A 1 112 ? 15.517 15.732 1.328 1 49.76 175 VAL A O 1
ATOM 1558 N N . ILE A 1 113 ? 15.01 13.552 1.413 1 51.27 176 ILE A N 1
ATOM 1559 C CA . ILE A 1 113 ? 13.867 13.657 0.509 1 52.53 176 ILE A CA 1
ATOM 1560 C C . ILE A 1 113 ? 12.635 13.124 1.245 1 53.51 176 ILE A C 1
ATOM 1561 O O . ILE A 1 113 ? 12.648 11.975 1.686 1 53.22 176 ILE A O 1
ATOM 1577 N N . LEU A 1 114 ? 11.611 13.999 1.453 1 54.18 177 LEU A N 1
ATOM 1578 C CA . LEU A 1 114 ? 10.409 13.671 2.222 1 55.31 177 LEU A CA 1
ATOM 1579 C C . LEU A 1 114 ? 9.145 13.712 1.428 1 56.6 177 LEU A C 1
ATOM 1580 O O . LEU A 1 114 ? 8.879 14.708 0.778 1 56.99 177 LEU A O 1
ATOM 1596 N N . SER A 1 115 ? 8.291 12.711 1.614 1 57.54 178 SER A N 1
ATOM 1597 C CA . SER A 1 115 ? 6.954 12.674 1.046 1 59.26 178 SER A CA 1
ATOM 1598 C C . SER A 1 115 ? 6.004 12.791 2.259 1 60.9 178 SER A C 1
ATOM 1599 O O . SER A 1 115 ? 5.817 11.816 2.994 1 61.33 178 SER A O 1
ATOM 1607 N N . VAL A 1 116 ? 5.492 14.01 2.52 1 61.19 179 VAL A N 1
ATOM 1608 C CA . VAL A 1 116 ? 4.591 14.295 3.64 1 61.62 179 VAL A CA 1
ATOM 1609 C C . VAL A 1 116 ? 3.162 13.913 3.208 1 62.22 179 VAL A C 1
ATOM 1610 O O . VAL A 1 116 ? 2.73 14.355 2.144 1 62.56 179 VAL A O 1
ATOM 1623 N N . GLU A 1 117 ? 2.448 13.087 4.005 1 61.97 180 GLU A N 1
ATOM 1624 C CA . GLU A 1 117 ? 1.099 12.627 3.657 1 62.6 180 GLU A CA 1
ATOM 1625 C C . GLU A 1 117 ? 0.136 12.809 4.849 1 63.34 180 GLU A C 1
ATOM 1626 O O . GLU A 1 117 ? -1.085 12.695 4.699 1 63.56 180 GLU A O 1
#

Solvent-accessible surface area: 5768 Å² total; per-residue (Å²): 142,108,21,40,5,33,83,62,75,52,63,45,7,23,143,82,75,63,29,74,55,89,42,130,15,64,1,15,0,70,0,45,0,44,12,98,119,47,6,50,111,34,0,9,0,64,47,55,17,49,59,113,42,108,72,76,30,121,14,134,46,0,104,48,123,56,72,3,87,8,60,1,119,8,38,2,28,81,194,72,31,124,34,68,0,52,8,76,0,0,14,79,126,45,87,79,4,23,63,61,3,110,0,47,1,33,6,160

InterPro domains:
  IPR009060 UBA-like superfamily [SSF46934] (22-64)
  IPR013783 Immunoglobulin-like fold [G3DSA:2.60.40.10] (70-181)
  IPR032350 Nbr1, FW domain [PF16158] (82-179)
  IPR032350 Nbr1, FW domain [cd14947] (71-180)
  IPR039517 C6orf106, UBA-like domain [cd14349] (23-64)

Organism: Homo sapiens (NCBI:txid9606)

Foldseek 3Di:
DDWEKEWDAWPDQDLPDADAAQAKDKTKTKMFRQDDAWADPPKWKAWDDWDALPGIDDDGGHGHGDMDIDMDIGTHHRDFDKTKTWIFMAHPVGDTYYDIDMRIYGHD